Protein AF-A0A0R2XDR9-F1 (afdb_monomer)

Solvent-accessible surface area (backbone atoms only — not comparable to full-atom values): 6682 Å² total; per-residue (Å²): 135,88,74,69,44,51,47,66,46,37,42,73,73,33,82,85,13,52,68,59,45,52,60,31,47,80,68,75,43,44,69,73,62,50,58,72,49,38,65,81,74,21,60,71,63,52,75,70,93,60,66,25,78,78,39,79,48,76,30,21,77,59,13,81,74,60,39,43,74,58,55,51,53,48,26,50,75,42,72,56,21,42,76,49,76,35,98,30,35,78,72,71,81,57,58,64,64,48,49,56,55,49,42,48,70,72,36,45,80,82,67,65,129

Structure (mmCIF, N/CA/C/O backbone):
data_AF-A0A0R2XDR9-F1
#
_entry.id   AF-A0A0R2XDR9-F1
#
loop_
_atom_site.group_PDB
_atom_site.id
_atom_site.type_symbol
_atom_site.label_atom_id
_atom_site.label_alt_id
_atom_site.label_comp_id
_atom_site.label_asym_id
_atom_site.label_entity_id
_atom_site.label_seq_id
_atom_site.pdbx_PDB_ins_code
_atom_site.Cartn_x
_atom_site.Cartn_y
_atom_site.Cartn_z
_atom_site.occupancy
_atom_site.B_iso_or_equiv
_atom_site.auth_seq_id
_atom_site.auth_comp_id
_atom_site.auth_asym_id
_atom_site.auth_atom_id
_atom_site.pdbx_PDB_model_num
ATOM 1 N N . MET A 1 1 ? -2.360 8.865 -6.613 1.00 41.50 1 MET A N 1
ATOM 2 C CA . MET A 1 1 ? -3.043 8.852 -5.300 1.00 41.50 1 MET A CA 1
ATOM 3 C C . MET A 1 1 ? -2.232 7.948 -4.382 1.00 41.50 1 MET A C 1
ATOM 5 O O . MET A 1 1 ? -1.787 6.918 -4.871 1.00 41.50 1 MET A O 1
ATOM 9 N N . GLN A 1 2 ? -1.994 8.323 -3.124 1.00 57.25 2 GLN A N 1
ATOM 10 C CA . GLN A 1 2 ? -1.397 7.441 -2.110 1.00 57.25 2 GLN A CA 1
ATOM 11 C C . GLN A 1 2 ? -2.532 6.928 -1.213 1.00 57.25 2 GLN A C 1
ATOM 13 O O . GLN A 1 2 ? -2.816 7.545 -0.187 1.00 57.25 2 GLN A O 1
ATOM 18 N N . PRO A 1 3 ? -3.290 5.900 -1.633 1.00 63.38 3 PRO A N 1
ATOM 19 C CA . PRO A 1 3 ? -4.334 5.361 -0.779 1.00 63.38 3 PRO A CA 1
ATOM 20 C C . PRO A 1 3 ? -3.689 4.732 0.456 1.00 63.38 3 PRO A C 1
ATOM 22 O O . PRO A 1 3 ? -2.634 4.113 0.346 1.00 63.38 3 PRO A O 1
ATOM 25 N N . ILE A 1 4 ? -4.342 4.850 1.612 1.00 68.81 4 ILE A N 1
ATOM 26 C CA . ILE A 1 4 ? -4.054 3.996 2.764 1.00 68.81 4 ILE A CA 1
ATOM 27 C C . ILE A 1 4 ? -4.589 2.609 2.387 1.00 68.81 4 ILE A C 1
ATOM 29 O O . ILE A 1 4 ? -5.807 2.425 2.346 1.00 68.81 4 ILE A O 1
ATOM 33 N N . PRO A 1 5 ? -3.723 1.644 2.038 1.00 67.06 5 PRO A N 1
ATOM 34 C CA . PRO A 1 5 ? -4.186 0.393 1.449 1.00 67.06 5 PRO A CA 1
ATOM 35 C C . PRO A 1 5 ? -4.823 -0.512 2.505 1.00 67.06 5 PRO A C 1
ATOM 37 O O . PRO A 1 5 ? -5.741 -1.263 2.195 1.00 67.06 5 PRO A O 1
ATOM 40 N N . ASP A 1 6 ? -4.371 -0.382 3.753 1.00 75.06 6 ASP A N 1
ATOM 41 C CA . ASP A 1 6 ? -4.832 -1.110 4.928 1.00 75.06 6 AS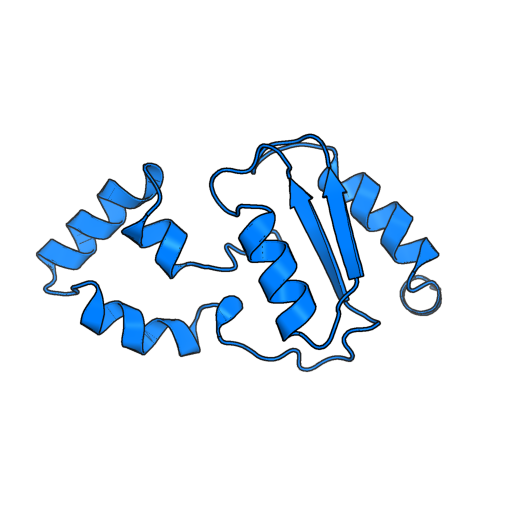P A CA 1
ATOM 42 C C . ASP A 1 6 ? -5.417 -0.113 5.940 1.00 75.06 6 ASP A C 1
ATOM 44 O O . ASP A 1 6 ? -4.761 0.333 6.886 1.00 75.06 6 ASP A O 1
ATOM 48 N N . VAL A 1 7 ? -6.664 0.297 5.692 1.00 79.44 7 VAL A N 1
ATOM 49 C CA . VAL A 1 7 ? -7.373 1.259 6.551 1.00 79.44 7 VAL A CA 1
ATOM 50 C C . VAL A 1 7 ? -7.565 0.690 7.957 1.00 79.44 7 VAL A C 1
ATOM 52 O O . VAL A 1 7 ? -7.517 1.444 8.924 1.00 79.44 7 VAL A O 1
ATOM 55 N N . ALA A 1 8 ? -7.709 -0.634 8.090 1.00 81.81 8 ALA A N 1
ATOM 56 C CA . ALA A 1 8 ? -7.802 -1.305 9.385 1.00 81.81 8 ALA A CA 1
ATOM 57 C C . ALA A 1 8 ? -6.602 -0.958 10.266 1.00 81.81 8 ALA A C 1
ATOM 59 O O . ALA A 1 8 ? -6.762 -0.528 11.404 1.00 81.81 8 ALA A O 1
ATOM 60 N N . THR A 1 9 ? -5.405 -1.068 9.700 1.00 78.44 9 THR A N 1
ATOM 61 C CA . THR A 1 9 ? -4.149 -0.772 10.397 1.00 78.44 9 THR A CA 1
ATOM 62 C C . THR A 1 9 ? -4.014 0.704 10.698 1.00 78.44 9 THR A C 1
ATOM 64 O O . THR A 1 9 ? -3.607 1.077 11.797 1.00 78.44 9 THR A O 1
ATOM 67 N N . ALA A 1 10 ? -4.405 1.563 9.758 1.00 80.31 10 ALA A N 1
ATOM 68 C CA . ALA A 1 10 ? -4.389 3.000 9.990 1.00 80.31 10 ALA A CA 1
ATOM 69 C C . ALA A 1 10 ? -5.316 3.406 11.146 1.00 80.31 10 ALA A C 1
ATOM 71 O O . ALA A 1 10 ? -4.936 4.251 11.956 1.00 80.31 10 ALA A O 1
ATOM 72 N N . ILE A 1 11 ? -6.491 2.782 11.267 1.00 84.50 11 ILE A N 1
ATOM 73 C CA . ILE A 1 11 ? -7.423 3.034 12.370 1.00 84.50 11 ILE A CA 1
ATOM 74 C C . ILE A 1 11 ? -6.905 2.409 13.664 1.00 84.50 11 ILE A C 1
ATOM 76 O O . ILE A 1 11 ? -6.809 3.109 14.666 1.00 84.50 11 ILE A O 1
ATOM 80 N N . TRP A 1 12 ? -6.586 1.114 13.676 1.00 85.94 12 TRP A N 1
ATOM 81 C CA . TRP A 1 12 ? -6.426 0.340 14.912 1.00 85.94 12 TRP A CA 1
ATOM 82 C C . TRP A 1 12 ? -4.997 0.259 15.434 1.00 85.94 12 TRP A C 1
ATOM 84 O O . TRP A 1 12 ? -4.796 0.338 16.644 1.00 85.94 12 TRP A O 1
ATOM 94 N N . ASP A 1 13 ? -4.020 0.172 14.539 1.00 82.50 13 ASP A N 1
ATOM 95 C CA . ASP A 1 13 ? -2.642 -0.164 14.903 1.00 82.50 13 ASP A CA 1
ATOM 96 C C . ASP A 1 13 ? -1.700 1.051 14.791 1.00 82.50 13 ASP A C 1
ATOM 98 O O . ASP A 1 13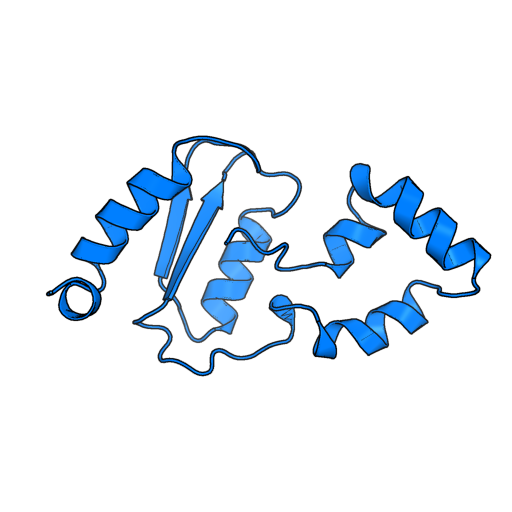 ? -0.619 1.065 15.379 1.00 82.50 13 ASP A O 1
ATOM 102 N N . SER A 1 14 ? -2.108 2.111 14.081 1.00 80.00 14 SER A N 1
ATOM 103 C CA . SER A 1 14 ? -1.329 3.349 13.991 1.00 80.00 14 SER A CA 1
ATOM 104 C C . SER A 1 14 ? -1.519 4.246 15.223 1.00 80.00 14 SER A C 1
ATOM 106 O O . SER A 1 14 ? -2.613 4.352 15.793 1.00 80.00 14 SER A O 1
ATOM 108 N N . ALA A 1 15 ? -0.462 4.964 15.611 1.00 79.00 15 ALA A N 1
ATOM 109 C CA . ALA A 1 15 ? -0.542 5.977 16.666 1.00 79.00 15 ALA A CA 1
ATOM 110 C C . ALA A 1 15 ? -1.456 7.156 16.267 1.00 79.00 15 ALA A C 1
ATOM 112 O O . ALA A 1 15 ? -2.186 7.686 17.103 1.00 79.00 15 ALA A O 1
ATOM 113 N N . GLY A 1 16 ? -1.473 7.523 14.980 1.00 81.88 16 GLY A N 1
ATOM 114 C CA . GLY A 1 16 ? -2.291 8.621 14.451 1.00 81.88 16 GLY A CA 1
ATOM 115 C C . GLY A 1 16 ? -3.798 8.339 14.436 1.00 81.88 16 GLY A C 1
ATOM 116 O O . GLY A 1 16 ? -4.594 9.274 14.407 1.00 81.88 16 GLY A O 1
ATOM 117 N N . GLY A 1 17 ? -4.204 7.068 14.512 1.00 84.56 17 GLY A N 1
ATOM 118 C CA . GLY A 1 17 ? -5.609 6.653 14.478 1.00 84.56 17 GLY A CA 1
ATOM 119 C C . GLY A 1 17 ? -6.405 6.930 15.758 1.00 84.56 17 GLY A C 1
ATOM 120 O O . GLY A 1 17 ? -7.618 6.738 15.761 1.00 84.56 17 GLY A O 1
ATOM 121 N N . TRP A 1 18 ? -5.773 7.385 16.848 1.00 86.75 18 TRP A N 1
ATOM 122 C CA . TRP A 1 18 ? -6.417 7.460 18.170 1.00 86.75 18 TRP A CA 1
ATOM 123 C C . TRP A 1 18 ? -7.697 8.309 18.207 1.00 86.75 18 TRP A C 1
ATOM 125 O O . TRP A 1 18 ? -8.700 7.866 18.764 1.00 86.75 18 TRP A O 1
ATOM 135 N N . VAL A 1 19 ? -7.698 9.496 17.587 1.00 90.06 19 VAL A N 1
ATOM 136 C CA 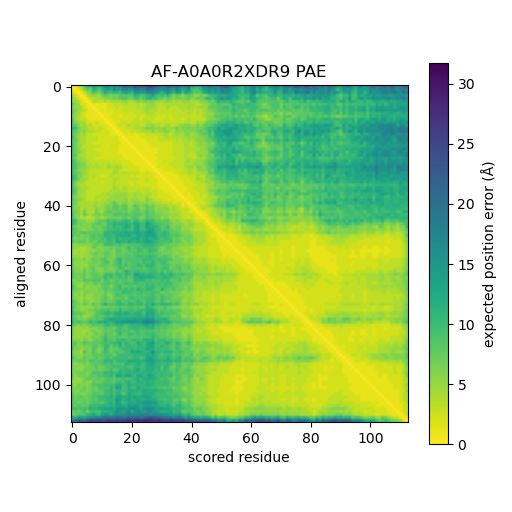. VAL A 1 19 ? -8.892 10.366 17.563 1.00 90.06 19 VAL A CA 1
ATOM 137 C C . VAL A 1 19 ? -10.047 9.674 16.839 1.00 90.06 19 VAL A C 1
ATOM 139 O O . VAL A 1 19 ? -11.181 9.702 17.311 1.00 90.06 19 VAL A O 1
ATOM 142 N N . LEU A 1 20 ? -9.751 9.015 15.716 1.00 88.62 20 LEU A N 1
ATOM 143 C CA . LEU A 1 20 ? -10.743 8.303 14.919 1.00 88.62 20 LEU A CA 1
ATOM 144 C C . LEU A 1 20 ? -11.308 7.097 15.678 1.00 88.62 20 LEU A C 1
ATOM 146 O O . LEU A 1 20 ? -12.526 6.939 15.724 1.00 88.62 20 LEU A O 1
ATOM 150 N N . ARG A 1 21 ? -10.448 6.305 16.336 1.00 91.00 21 ARG A N 1
ATOM 151 C CA . ARG A 1 21 ? -10.876 5.190 17.200 1.00 91.00 21 ARG A CA 1
ATOM 152 C C . ARG A 1 21 ? -11.836 5.663 18.279 1.00 91.00 21 ARG A C 1
ATOM 154 O O . ARG A 1 21 ? -12.935 5.135 18.387 1.00 91.00 21 ARG A O 1
ATOM 161 N N . ARG A 1 22 ? -11.459 6.715 19.010 1.00 90.25 22 ARG A N 1
ATOM 162 C CA . ARG A 1 22 ? -12.288 7.275 20.080 1.00 90.25 22 ARG A CA 1
ATOM 163 C C . ARG A 1 22 ? -13.655 7.727 19.562 1.00 90.25 22 ARG A C 1
ATOM 165 O O . ARG A 1 22 ? -14.676 7.401 20.155 1.00 90.25 22 ARG A O 1
ATOM 172 N N . GLN A 1 23 ? -13.692 8.433 18.432 1.00 93.38 23 GLN A N 1
ATOM 173 C CA . GLN A 1 23 ? -14.953 8.881 17.832 1.00 93.38 23 GLN A CA 1
ATOM 1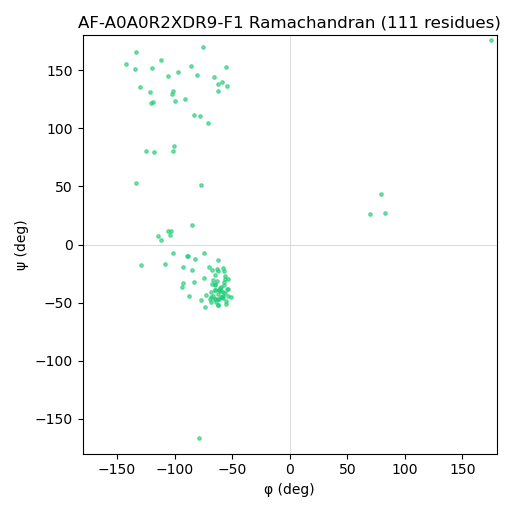74 C C . GLN A 1 23 ? -15.837 7.719 17.351 1.00 93.38 23 GLN A C 1
ATOM 176 O O . GLN A 1 23 ? -17.065 7.832 17.395 1.00 93.38 23 GLN A O 1
ATOM 181 N N . MET A 1 24 ? -15.237 6.628 16.874 1.00 91.06 24 MET A N 1
ATOM 182 C CA . MET A 1 24 ? -15.951 5.409 16.489 1.00 91.06 24 MET A CA 1
ATOM 183 C C . MET A 1 24 ? -16.519 4.687 17.718 1.00 91.06 24 MET A C 1
ATOM 185 O O . MET A 1 24 ? -17.707 4.359 17.740 1.00 91.06 24 MET A O 1
ATOM 189 N N . GLU A 1 25 ? -15.714 4.520 18.766 1.00 90.25 25 GLU A N 1
ATOM 190 C CA . GLU A 1 25 ? -16.110 3.893 20.032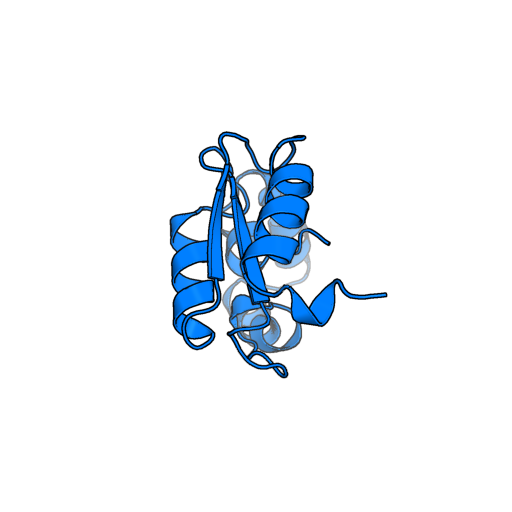 1.00 90.25 25 GLU A CA 1
ATOM 191 C C . GLU A 1 25 ? -17.261 4.648 20.711 1.00 90.25 25 GLU A C 1
ATOM 193 O O . GLU A 1 25 ? -18.260 4.032 21.081 1.00 90.25 25 GLU A O 1
ATOM 198 N N . GLU A 1 26 ? -17.194 5.984 20.771 1.00 93.62 26 GLU A N 1
ATOM 199 C CA . GLU A 1 26 ? -18.269 6.850 21.291 1.00 93.62 26 GLU A CA 1
ATOM 200 C C . GLU A 1 26 ? -19.604 6.675 20.535 1.00 93.62 26 GLU A C 1
ATOM 202 O O . GLU A 1 26 ? -20.667 7.006 21.057 1.00 93.62 26 GLU A O 1
ATOM 207 N N . ARG A 1 27 ? -19.570 6.132 19.310 1.00 93.62 27 ARG A N 1
ATOM 208 C CA . ARG A 1 27 ? -20.745 5.852 18.464 1.00 93.62 27 ARG A CA 1
ATOM 209 C C . ARG A 1 27 ? -21.116 4.365 18.419 1.00 93.62 27 ARG A C 1
ATOM 211 O O . ARG A 1 27 ? -21.971 3.974 17.625 1.00 93.62 27 ARG A O 1
ATOM 218 N N . GLY A 1 28 ? -20.485 3.525 19.242 1.00 91.50 28 GLY A N 1
ATOM 219 C CA . GLY A 1 28 ? -20.729 2.079 19.266 1.00 91.50 28 GLY A CA 1
ATOM 220 C C . GLY A 1 28 ? -20.227 1.342 18.017 1.00 91.50 28 GLY A C 1
ATOM 221 O O . GLY A 1 28 ? -20.779 0.299 17.644 1.00 91.50 28 GLY A O 1
ATOM 222 N N . LEU A 1 29 ? -19.215 1.897 17.342 1.00 90.75 29 LEU A N 1
ATOM 223 C CA . LEU A 1 29 ? -18.507 1.277 16.223 1.00 90.75 29 LEU A CA 1
ATOM 224 C C . LEU A 1 29 ? -17.183 0.697 16.732 1.00 90.75 29 LEU A C 1
ATOM 226 O O . LEU A 1 29 ? -16.139 1.339 16.677 1.00 90.75 29 LEU A O 1
ATOM 230 N N . ASP A 1 30 ? -17.245 -0.525 17.253 1.00 88.94 30 ASP A N 1
ATOM 231 C CA . ASP A 1 30 ? -16.058 -1.272 17.666 1.00 88.94 30 ASP A CA 1
ATOM 232 C C . ASP A 1 30 ? -15.276 -1.843 16.466 1.00 88.94 30 ASP A C 1
ATOM 234 O O . ASP A 1 30 ? -15.739 -1.847 15.317 1.00 88.94 30 ASP A O 1
ATOM 238 N N . ARG A 1 31 ? -14.071 -2.357 16.744 1.00 89.06 31 ARG A N 1
ATOM 239 C CA . ARG A 1 31 ? -13.199 -2.989 15.745 1.00 89.06 31 ARG A CA 1
ATOM 240 C C . ARG A 1 31 ? -13.923 -4.062 14.940 1.00 89.06 31 ARG A C 1
ATOM 242 O O . ARG A 1 31 ? -13.836 -4.046 13.719 1.00 89.06 31 ARG A O 1
ATOM 249 N N . GLN A 1 32 ? -14.692 -4.931 15.591 1.00 88.75 32 GLN A N 1
ATOM 250 C CA . GLN A 1 32 ? -15.376 -6.040 14.929 1.00 88.75 32 GLN A CA 1
ATOM 251 C C . GLN A 1 32 ? -16.450 -5.559 13.938 1.00 88.75 32 GLN A C 1
ATOM 253 O O . GLN A 1 32 ? -16.621 -6.141 12.863 1.00 88.75 32 GLN A O 1
ATOM 258 N N . ARG A 1 33 ? -17.199 -4.505 14.279 1.00 88.31 33 ARG A N 1
ATOM 259 C CA . ARG A 1 33 ? -18.198 -3.893 13.390 1.00 88.31 33 ARG A CA 1
ATOM 260 C C . ARG A 1 33 ? -17.540 -3.193 12.213 1.00 88.31 33 ARG A C 1
ATOM 262 O O . ARG A 1 33 ? -17.989 -3.381 11.084 1.00 88.31 33 ARG A O 1
ATOM 269 N N . VAL A 1 34 ? -16.482 -2.426 12.466 1.00 88.25 34 VAL A N 1
ATOM 270 C CA . VAL A 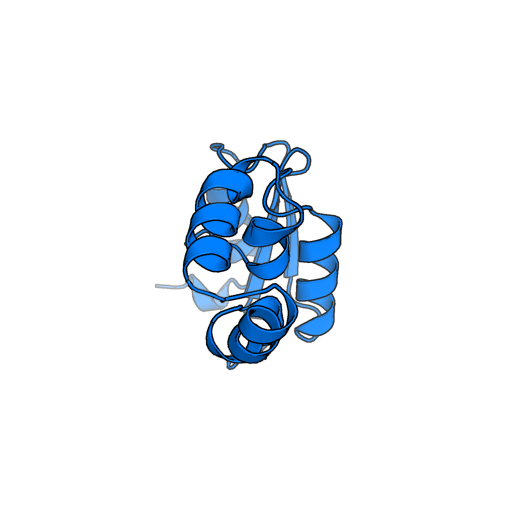1 34 ? -15.738 -1.723 11.411 1.00 88.25 34 VAL A CA 1
ATOM 271 C C . VAL A 1 34 ? -15.056 -2.720 10.475 1.00 88.25 34 VAL A C 1
ATOM 273 O O . VAL A 1 34 ? -15.111 -2.536 9.262 1.00 88.25 34 VAL A O 1
ATOM 276 N N . GLU A 1 35 ? -14.505 -3.818 11.000 1.00 87.19 35 GLU A N 1
ATOM 277 C CA . GLU A 1 35 ? -13.850 -4.867 10.208 1.00 87.19 35 GLU A CA 1
ATOM 278 C C . GLU A 1 35 ? -14.767 -5.479 9.141 1.00 87.19 35 GLU A C 1
ATOM 280 O O . GLU A 1 35 ? -14.321 -5.751 8.027 1.00 87.19 35 GLU A O 1
ATOM 285 N N . LYS A 1 36 ? -16.069 -5.604 9.422 1.00 87.31 36 LYS A N 1
ATOM 286 C CA . LYS A 1 36 ? -17.068 -6.083 8.448 1.00 87.31 36 LYS A CA 1
ATOM 287 C C . LYS A 1 36 ? -17.290 -5.121 7.278 1.00 87.31 36 LYS A C 1
ATOM 289 O O . LYS A 1 36 ? -17.769 -5.548 6.231 1.00 87.31 36 LYS A O 1
ATOM 294 N N . LEU A 1 37 ? -16.966 -3.840 7.450 1.00 85.62 37 LEU A N 1
ATOM 295 C CA . LEU A 1 37 ? -17.116 -2.801 6.428 1.00 85.62 37 LEU A CA 1
ATOM 296 C C . LEU A 1 37 ? -15.843 -2.613 5.597 1.00 85.62 37 LEU A C 1
ATOM 298 O O . LEU A 1 37 ? -15.917 -2.085 4.488 1.00 85.62 37 LEU A O 1
ATOM 302 N N . LEU A 1 38 ? -14.686 -3.059 6.097 1.00 83.31 38 LEU A N 1
ATOM 303 C CA . LEU A 1 38 ? -13.402 -2.912 5.407 1.00 83.31 38 LEU A CA 1
ATOM 304 C C . LEU A 1 38 ? -13.406 -3.471 3.977 1.00 83.31 38 LEU A C 1
ATOM 306 O O . LEU A 1 38 ? -12.862 -2.784 3.111 1.00 83.31 38 LEU A O 1
ATOM 310 N N . PRO A 1 39 ? -14.061 -4.611 3.666 1.00 82.69 39 PRO A N 1
ATOM 311 C CA . PRO A 1 39 ? -14.147 -5.102 2.293 1.00 82.69 39 PRO A CA 1
ATOM 312 C C . PRO A 1 39 ? -14.766 -4.128 1.287 1.00 82.69 39 PRO A C 1
ATOM 314 O O . PRO A 1 39 ? -14.499 -4.243 0.095 1.00 82.69 39 PRO A O 1
ATOM 317 N N . LEU A 1 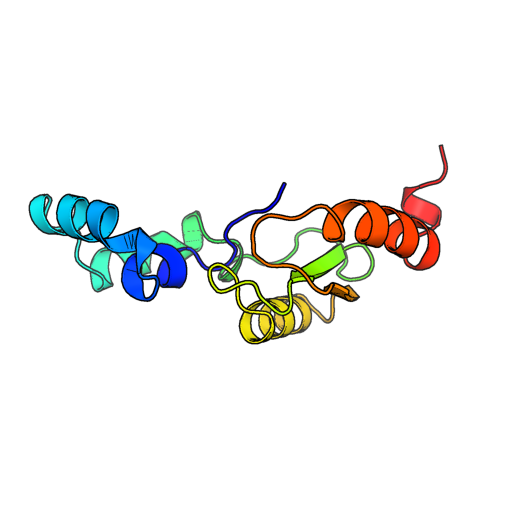40 ? -15.576 -3.171 1.748 1.00 80.00 40 LEU A N 1
ATOM 318 C CA . LEU A 1 40 ? -16.241 -2.192 0.885 1.00 80.00 40 LEU A CA 1
ATOM 319 C C . LEU A 1 40 ? -15.363 -0.978 0.560 1.00 80.00 40 LEU A C 1
ATOM 321 O O . LEU A 1 40 ? -15.632 -0.282 -0.415 1.00 80.00 40 LEU A O 1
ATOM 325 N N . VAL A 1 41 ? -14.352 -0.688 1.384 1.00 77.12 41 VAL A N 1
ATOM 326 C CA . VAL A 1 41 ? -13.618 0.593 1.336 1.00 77.12 41 VAL A CA 1
ATOM 327 C C . VAL A 1 41 ? -12.102 0.441 1.274 1.00 77.12 41 VAL A C 1
ATOM 329 O O . VAL A 1 41 ? -11.409 1.387 0.906 1.00 77.12 41 VAL A O 1
ATOM 332 N N . CYS A 1 42 ? -11.566 -0.726 1.628 1.00 75.38 42 CYS A N 1
ATOM 333 C CA . CYS A 1 42 ? -10.129 -0.944 1.717 1.00 75.38 42 CYS A CA 1
ATOM 334 C C . CYS A 1 42 ? -9.603 -1.655 0.469 1.00 75.38 42 CYS A C 1
ATOM 336 O O . CYS A 1 42 ? -10.010 -2.791 0.201 1.00 75.38 42 CYS A O 1
ATOM 338 N N . PRO A 1 43 ? -8.624 -1.063 -0.238 1.00 72.88 43 PRO A N 1
ATOM 339 C CA . PRO A 1 43 ? -7.940 -1.731 -1.342 1.00 72.88 43 PRO A CA 1
ATOM 340 C C . PRO A 1 43 ? -7.358 -3.096 -0.954 1.00 72.88 43 PRO A C 1
ATOM 342 O O . PRO A 1 43 ? -7.315 -3.989 -1.795 1.00 72.88 43 PRO A O 1
ATOM 345 N N . SER A 1 44 ? -6.978 -3.281 0.317 1.00 74.00 44 SER A N 1
ATOM 346 C CA . SER A 1 44 ? -6.478 -4.546 0.865 1.00 74.00 44 SER A CA 1
ATOM 347 C C . SER A 1 44 ? -7.408 -5.746 0.699 1.00 74.00 44 SER A C 1
ATOM 349 O O . SER A 1 44 ? -6.940 -6.881 0.663 1.00 74.00 44 SER A O 1
ATOM 351 N N . HIS A 1 45 ? -8.715 -5.509 0.607 1.00 78.31 45 HIS A N 1
ATOM 352 C CA . HIS A 1 45 ? -9.726 -6.548 0.426 1.00 78.31 45 HIS A CA 1
ATOM 353 C C . HIS A 1 45 ? -10.219 -6.646 -1.026 1.00 78.31 45 HIS A C 1
ATOM 355 O O . HIS A 1 45 ? -10.973 -7.559 -1.368 1.00 78.31 45 HIS A O 1
ATOM 361 N N . GLY A 1 46 ? -9.806 -5.709 -1.882 1.00 75.75 46 GLY A N 1
ATOM 362 C CA . GLY A 1 46 ? -10.169 -5.666 -3.290 1.00 75.75 46 GLY A CA 1
ATOM 363 C C . GLY A 1 46 ? -9.246 -6.519 -4.159 1.00 75.75 46 GLY A C 1
ATOM 364 O O . GLY A 1 46 ? -8.071 -6.731 -3.855 1.00 75.75 46 GLY A O 1
ATOM 365 N N . LYS A 1 47 ? -9.777 -6.974 -5.295 1.00 78.50 47 LYS A N 1
ATOM 366 C CA . LYS A 1 47 ? -8.979 -7.554 -6.382 1.00 78.50 47 LYS A CA 1
ATOM 367 C C . LYS A 1 47 ? -8.703 -6.486 -7.433 1.00 78.50 47 LYS A C 1
ATOM 369 O O . LYS A 1 47 ? -9.544 -5.617 -7.666 1.00 78.50 47 LYS A O 1
ATOM 374 N N . LEU A 1 48 ? -7.553 -6.574 -8.097 1.00 81.69 48 LEU A N 1
ATOM 375 C CA . LEU A 1 48 ? -7.306 -5.752 -9.276 1.00 81.69 48 LEU A CA 1
ATOM 376 C C . LEU A 1 48 ? -8.325 -6.089 -10.368 1.00 81.69 48 LEU A C 1
ATOM 378 O O . LEU A 1 48 ? -8.537 -7.254 -10.697 1.00 81.69 48 LEU A O 1
ATOM 382 N N . 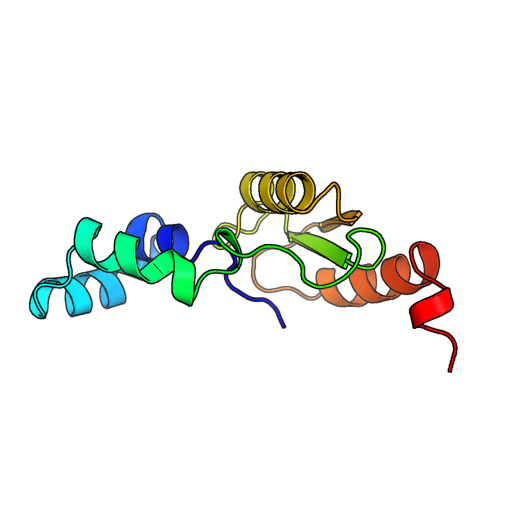LEU A 1 49 ? -8.925 -5.051 -10.946 1.00 85.88 49 LEU A N 1
ATOM 383 C CA . LEU A 1 49 ? -9.779 -5.168 -12.133 1.00 85.88 49 LEU A CA 1
ATOM 384 C C . LEU A 1 49 ? -8.976 -5.071 -13.440 1.00 85.88 49 LEU A C 1
ATOM 386 O O . LEU A 1 49 ? -9.508 -5.324 -14.516 1.00 85.88 49 LEU A O 1
ATOM 390 N N . LEU A 1 50 ? -7.700 -4.693 -13.345 1.00 87.69 50 LEU A N 1
ATOM 391 C CA . LEU A 1 50 ? -6.752 -4.627 -14.451 1.00 87.69 50 LEU A CA 1
ATOM 392 C C . LEU A 1 50 ? -5.661 -5.699 -14.292 1.00 87.69 50 LEU A C 1
ATOM 394 O O . LEU A 1 50 ? -5.431 -6.164 -13.174 1.00 87.69 50 LEU A O 1
ATOM 398 N N . PRO A 1 51 ? -4.963 -6.081 -15.378 1.00 91.44 51 PRO A N 1
ATOM 399 C CA . PRO A 1 51 ? -3.842 -7.010 -15.290 1.00 91.44 51 PRO A CA 1
ATOM 400 C C . PRO A 1 51 ? -2.783 -6.535 -14.289 1.00 91.44 51 PRO A C 1
ATOM 402 O O . PRO A 1 51 ? -2.397 -5.367 -14.304 1.00 91.44 51 PRO A O 1
ATOM 405 N N . ALA A 1 52 ? -2.271 -7.450 -13.461 1.00 91.88 52 ALA A N 1
ATOM 406 C CA . ALA A 1 52 ? -1.232 -7.157 -12.469 1.00 91.88 52 ALA A CA 1
ATOM 407 C C . ALA A 1 52 ? 0.040 -6.559 -13.095 1.00 91.88 52 ALA A C 1
ATOM 409 O O . ALA A 1 52 ? 0.672 -5.684 -12.509 1.00 91.88 52 ALA A O 1
ATOM 410 N N . SER A 1 53 ? 0.359 -6.961 -14.331 1.00 93.00 53 SER A N 1
ATOM 411 C CA . SER A 1 53 ? 1.463 -6.415 -15.131 1.00 93.00 53 SER A CA 1
ATOM 412 C C . SER A 1 53 ? 1.319 -4.929 -15.465 1.00 93.00 53 SER A C 1
ATOM 414 O O . SER A 1 53 ? 2.273 -4.316 -15.920 1.00 93.00 53 SER A O 1
ATOM 416 N N . ARG A 1 54 ? 0.137 -4.339 -15.254 1.00 93.50 54 ARG A N 1
ATOM 417 C CA . ARG A 1 54 ? -0.144 -2.913 -15.466 1.00 93.50 54 ARG A CA 1
ATOM 418 C C . ARG A 1 54 ? -0.194 -2.115 -14.161 1.00 93.50 54 ARG A C 1
ATOM 420 O O . ARG A 1 54 ? -0.661 -0.977 -14.150 1.00 93.50 54 ARG A O 1
ATOM 427 N N . VAL A 1 55 ? 0.244 -2.711 -13.052 1.00 92.88 55 VAL A N 1
ATOM 428 C CA . VAL A 1 55 ? 0.231 -2.091 -11.725 1.00 92.88 55 VAL A CA 1
ATOM 429 C C . VAL A 1 55 ? 1.643 -2.029 -11.164 1.00 92.88 55 VAL A C 1
ATOM 431 O O . VAL A 1 55 ? 2.362 -3.025 -11.129 1.00 92.88 55 VAL A O 1
ATOM 434 N N . LEU A 1 56 ? 2.011 -0.845 -10.674 1.00 93.88 56 LEU A N 1
ATOM 435 C CA . LEU A 1 56 ? 3.221 -0.605 -9.899 1.00 93.88 56 LEU A CA 1
ATOM 436 C C . LEU A 1 56 ? 2.844 -0.096 -8.506 1.00 93.88 56 LEU A C 1
ATOM 438 O O . LEU A 1 56 ? 2.200 0.945 -8.367 1.00 93.88 56 LEU A O 1
ATOM 442 N N . VAL A 1 57 ? 3.293 -0.814 -7.484 1.00 92.94 57 VAL A N 1
ATOM 443 C CA . VAL A 1 57 ? 3.210 -0.430 -6.075 1.00 92.94 57 VAL A CA 1
ATOM 444 C C . VAL A 1 57 ? 4.580 0.084 -5.633 1.00 92.94 57 VAL A C 1
ATOM 446 O O . VAL A 1 57 ? 5.600 -0.573 -5.848 1.00 92.94 57 VAL A O 1
ATOM 449 N N . VAL A 1 58 ? 4.611 1.263 -5.010 1.00 94.19 58 VAL A N 1
ATOM 450 C CA . VAL A 1 58 ? 5.843 1.878 -4.497 1.00 94.19 58 VAL A CA 1
ATOM 451 C C . VAL A 1 58 ? 5.721 2.086 -2.992 1.00 94.19 58 VAL A C 1
ATOM 453 O O . VAL A 1 58 ? 4.800 2.768 -2.547 1.00 94.19 58 VAL A O 1
ATOM 456 N N . GLY A 1 59 ? 6.634 1.497 -2.219 1.00 92.62 59 GLY A N 1
ATOM 457 C CA . GLY A 1 59 ? 6.690 1.625 -0.760 1.00 92.62 59 GLY A CA 1
ATOM 458 C C . GLY A 1 59 ? 7.822 2.532 -0.278 1.00 92.62 59 GLY A C 1
ATOM 459 O O . GLY A 1 59 ? 8.901 2.555 -0.865 1.00 92.62 59 GLY A O 1
ATOM 460 N N . GLY A 1 60 ? 7.589 3.277 0.801 1.00 93.81 60 GLY A N 1
ATOM 461 C CA . GLY A 1 60 ? 8.639 4.009 1.511 1.00 93.81 60 GLY A CA 1
ATOM 462 C C . GLY A 1 60 ? 9.247 3.153 2.620 1.00 93.81 60 GLY A C 1
ATOM 463 O O . GLY A 1 60 ? 8.515 2.689 3.489 1.00 93.81 60 GLY A O 1
ATOM 464 N N . THR A 1 61 ? 10.567 2.955 2.640 1.00 94.69 61 THR A N 1
ATOM 465 C CA . THR A 1 61 ? 11.234 2.109 3.654 1.00 94.69 61 THR A CA 1
ATOM 4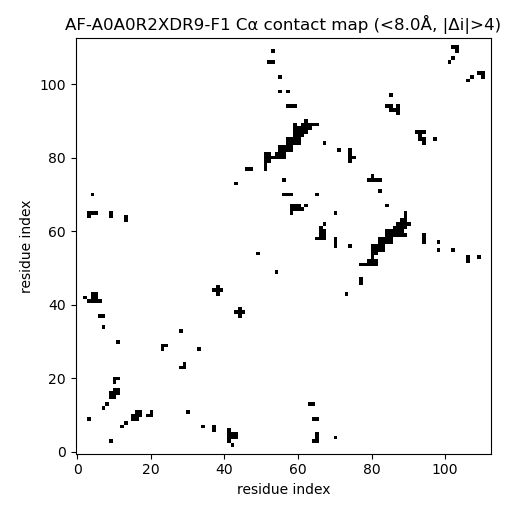66 C C . THR A 1 61 ? 11.093 2.641 5.081 1.00 94.69 61 THR A C 1
ATOM 468 O O . THR A 1 61 ? 11.239 1.882 6.034 1.00 94.69 61 THR A O 1
ATOM 471 N N . HIS A 1 62 ? 10.800 3.934 5.236 1.00 91.19 62 HIS A N 1
ATOM 472 C CA . HIS A 1 62 ? 10.566 4.582 6.528 1.00 91.19 62 HIS A CA 1
ATOM 473 C C . HIS A 1 62 ? 9.075 4.890 6.764 1.00 91.19 62 HIS A C 1
ATOM 475 O O . HIS A 1 62 ? 8.740 5.671 7.655 1.00 91.19 62 HIS A O 1
ATOM 481 N N . ASP A 1 63 ? 8.168 4.356 5.936 1.00 87.38 63 ASP A N 1
ATOM 482 C CA . ASP A 1 63 ? 6.727 4.576 6.065 1.00 87.38 63 ASP A CA 1
ATOM 483 C C . ASP A 1 63 ? 6.146 3.706 7.193 1.00 87.38 63 ASP A C 1
ATOM 485 O O . ASP A 1 63 ? 6.058 2.483 7.087 1.00 87.38 63 ASP A O 1
ATOM 489 N N . SER A 1 64 ? 5.740 4.354 8.286 1.00 81.88 64 SER A N 1
ATOM 490 C CA . SER A 1 64 ? 5.060 3.716 9.417 1.00 81.88 64 SER A CA 1
ATOM 491 C C . SER A 1 64 ? 3.533 3.677 9.280 1.00 81.88 64 SER A C 1
ATOM 493 O O . SER A 1 64 ? 2.871 3.003 10.068 1.00 81.88 64 SER A O 1
ATOM 495 N N . VAL A 1 65 ? 2.964 4.380 8.298 1.00 80.56 65 VAL A N 1
ATOM 496 C CA . VAL A 1 65 ? 1.522 4.423 8.014 1.00 80.56 65 VAL A CA 1
ATOM 497 C C . VAL A 1 65 ? 1.134 3.286 7.069 1.00 80.56 65 VAL A C 1
ATOM 499 O O . VAL A 1 65 ? 0.149 2.591 7.314 1.00 80.56 65 VAL A O 1
ATOM 502 N N . ALA A 1 66 ? 1.925 3.061 6.019 1.00 83.06 66 ALA A N 1
ATOM 503 C CA . ALA A 1 66 ? 1.775 1.953 5.077 1.00 83.06 66 ALA A CA 1
ATOM 504 C C . ALA A 1 66 ? 3.085 1.141 4.981 1.00 83.06 66 ALA A C 1
ATOM 506 O O . ALA A 1 66 ? 3.856 1.314 4.035 1.00 83.06 66 ALA A O 1
ATOM 507 N N . PRO A 1 67 ? 3.346 0.236 5.946 1.00 85.00 67 PRO A N 1
ATOM 508 C CA . PRO A 1 67 ? 4.606 -0.499 6.013 1.00 85.00 67 PRO A CA 1
ATOM 509 C C . PRO A 1 67 ? 4.899 -1.322 4.753 1.00 85.00 67 PRO A C 1
ATOM 511 O O . PRO A 1 67 ? 4.018 -2.011 4.227 1.00 85.00 67 PRO A O 1
ATOM 514 N N . VAL A 1 68 ? 6.166 -1.336 4.321 1.00 90.50 68 VAL A N 1
ATOM 515 C CA . VAL A 1 68 ? 6.632 -2.058 3.118 1.00 90.50 68 VAL A CA 1
ATOM 516 C C . VAL A 1 68 ? 6.252 -3.539 3.109 1.00 90.50 68 VAL A C 1
ATOM 518 O O . VAL A 1 68 ? 5.815 -4.050 2.083 1.00 90.50 68 VAL A O 1
ATOM 521 N N . VAL A 1 69 ? 6.303 -4.207 4.267 1.00 88.81 69 VAL A N 1
ATOM 522 C CA . VAL A 1 69 ? 5.910 -5.620 4.418 1.00 88.81 69 VAL A CA 1
ATOM 523 C C . VAL A 1 69 ? 4.460 -5.849 3.983 1.00 88.81 69 VAL A C 1
ATOM 525 O O . VAL A 1 69 ? 4.170 -6.818 3.285 1.00 88.81 69 VAL A O 1
ATOM 528 N N . LYS A 1 70 ? 3.552 -4.932 4.337 1.00 85.50 70 LYS A N 1
ATOM 529 C CA . LYS A 1 70 ? 2.138 -5.019 3.950 1.00 85.50 70 LYS A CA 1
ATOM 530 C C . LYS A 1 70 ? 1.945 -4.717 2.471 1.00 85.50 70 LYS A C 1
ATOM 532 O O . LYS A 1 70 ? 1.225 -5.437 1.790 1.00 85.50 70 LYS A O 1
ATOM 537 N N . LEU A 1 71 ? 2.623 -3.689 1.958 1.00 88.06 71 LEU A N 1
ATOM 538 C CA . LEU A 1 71 ? 2.566 -3.331 0.538 1.00 88.06 71 LEU A CA 1
ATOM 539 C C . LEU A 1 71 ? 3.074 -4.454 -0.369 1.00 88.06 71 LEU A C 1
ATOM 541 O O . LEU A 1 71 ? 2.482 -4.708 -1.417 1.00 88.06 71 LEU A O 1
ATOM 545 N N . LYS A 1 72 ? 4.134 -5.148 0.047 1.00 90.12 72 LYS A N 1
ATOM 546 C CA . LYS A 1 72 ? 4.663 -6.305 -0.672 1.00 90.12 72 LYS A CA 1
ATOM 547 C C . LYS A 1 72 ? 3.658 -7.458 -0.693 1.00 90.12 72 LYS A C 1
ATOM 549 O O . LYS A 1 72 ? 3.370 -7.979 -1.766 1.00 90.12 72 LYS A O 1
ATOM 554 N N . ALA A 1 73 ? 3.055 -7.781 0.454 1.00 88.19 73 ALA A N 1
ATOM 555 C CA . ALA A 1 73 ? 1.996 -8.787 0.530 1.00 88.19 73 ALA A CA 1
ATOM 556 C C . ALA A 1 73 ? 0.782 -8.424 -0.351 1.00 88.19 73 ALA A C 1
ATOM 558 O O . ALA A 1 73 ? 0.205 -9.301 -0.992 1.00 88.19 73 ALA A O 1
ATOM 559 N N . PHE A 1 74 ? 0.422 -7.137 -0.452 1.00 85.00 74 PHE A N 1
ATOM 560 C CA . PHE A 1 74 ? -0.616 -6.687 -1.386 1.00 85.00 74 PHE A CA 1
ATOM 561 C C . PHE A 1 74 ? -0.228 -6.899 -2.845 1.00 85.00 74 PHE A C 1
ATOM 563 O O . PHE A 1 74 ? -1.029 -7.432 -3.609 1.00 85.00 74 PHE A O 1
ATOM 570 N N . ALA A 1 75 ? 0.991 -6.523 -3.235 1.00 89.06 75 ALA A N 1
ATOM 571 C CA . ALA A 1 75 ? 1.466 -6.719 -4.601 1.00 89.06 75 ALA A CA 1
ATOM 572 C C . ALA A 1 75 ? 1.471 -8.210 -4.996 1.00 89.06 75 ALA A C 1
ATOM 574 O O . ALA A 1 75 ? 1.047 -8.557 -6.101 1.00 89.06 75 ALA A O 1
ATOM 575 N N . GLU A 1 76 ? 1.872 -9.092 -4.076 1.00 88.81 76 GLU A N 1
ATOM 576 C CA . GLU A 1 76 ? 1.812 -10.549 -4.247 1.00 88.81 76 GLU A CA 1
ATOM 577 C C . GLU A 1 76 ? 0.361 -11.044 -4.374 1.00 88.81 76 GLU A C 1
ATOM 579 O O . GLU A 1 76 ? 0.024 -11.729 -5.344 1.00 88.81 76 GLU A O 1
ATOM 584 N N . GLY A 1 77 ? -0.527 -10.631 -3.461 1.00 86.94 77 GLY A N 1
ATOM 585 C CA . GLY A 1 77 ? -1.951 -10.993 -3.474 1.00 86.94 77 GLY A CA 1
ATOM 586 C C . GLY A 1 77 ? -2.717 -10.498 -4.707 1.00 86.94 77 GLY A C 1
ATOM 587 O O . GLY A 1 77 ? -3.727 -11.082 -5.098 1.00 86.94 77 GLY A O 1
ATOM 588 N N . TRP A 1 78 ? -2.210 -9.462 -5.370 1.00 87.69 78 TRP A N 1
ATOM 589 C CA . TRP A 1 78 ? -2.731 -8.926 -6.625 1.00 87.69 78 TRP A CA 1
ATOM 590 C C . TRP A 1 78 ? -2.226 -9.646 -7.881 1.00 87.69 78 TRP A C 1
ATOM 592 O O . TRP A 1 78 ? -2.371 -9.129 -8.985 1.00 87.69 78 TRP A O 1
ATOM 602 N N . GLY A 1 79 ? -1.673 -10.850 -7.739 1.00 85.88 79 GLY A N 1
ATOM 603 C CA . GLY A 1 79 ? -1.166 -11.634 -8.867 1.00 85.88 79 GLY A CA 1
ATOM 604 C C . GLY A 1 79 ? 0.245 -11.229 -9.286 1.00 85.88 79 GLY A C 1
ATOM 605 O O . GLY A 1 79 ? 0.597 -11.383 -10.453 1.00 85.88 79 GLY A O 1
ATOM 606 N N . GLY A 1 80 ? 1.042 -10.703 -8.349 1.00 85.69 80 GLY A N 1
ATOM 607 C CA . GLY A 1 80 ? 2.437 -10.335 -8.589 1.00 85.69 80 GLY A CA 1
ATOM 608 C C . GLY A 1 80 ? 2.605 -8.997 -9.305 1.00 85.69 80 GLY A C 1
ATOM 609 O O . GLY A 1 80 ? 3.419 -8.890 -10.221 1.00 85.69 80 GLY A O 1
ATOM 610 N N . ALA A 1 81 ? 1.840 -7.978 -8.899 1.00 92.25 81 ALA A N 1
ATOM 611 C CA . ALA A 1 81 ? 2.031 -6.614 -9.388 1.00 92.25 81 ALA A CA 1
ATOM 612 C C . ALA A 1 81 ? 3.478 -6.139 -9.160 1.00 92.25 81 ALA A C 1
ATOM 614 O O . ALA A 1 81 ? 4.156 -6.579 -8.224 1.00 92.25 81 ALA A O 1
ATOM 615 N N . HIS A 1 82 ? 3.965 -5.218 -9.994 1.00 95.00 82 HIS A N 1
ATOM 616 C CA . HIS A 1 82 ? 5.320 -4.702 -9.833 1.00 95.00 82 HIS A CA 1
ATOM 617 C C . HIS A 1 82 ? 5.472 -3.994 -8.482 1.00 95.00 82 HIS A C 1
ATOM 619 O O . HIS A 1 82 ? 4.604 -3.224 -8.074 1.00 95.00 82 HIS A O 1
ATOM 625 N N . TYR A 1 83 ? 6.602 -4.216 -7.809 1.00 95.31 83 TYR A N 1
ATOM 626 C CA . TYR A 1 83 ? 6.893 -3.626 -6.504 1.00 95.31 83 TYR A CA 1
ATOM 627 C C . TYR A 1 83 ? 8.279 -2.975 -6.477 1.00 95.31 83 TYR A C 1
ATOM 629 O O . TYR A 1 83 ? 9.256 -3.552 -6.975 1.00 95.31 83 TYR A O 1
ATOM 637 N N . ARG A 1 84 ? 8.372 -1.766 -5.915 1.00 96.25 84 ARG A N 1
ATOM 638 C CA . ARG A 1 84 ? 9.627 -1.023 -5.709 1.00 96.25 84 ARG A CA 1
ATOM 639 C C . ARG A 1 84 ? 9.603 -0.276 -4.380 1.00 96.25 84 ARG A C 1
ATOM 641 O O . ARG A 1 84 ? 8.542 0.095 -3.888 1.00 96.25 84 ARG A O 1
ATOM 648 N N . GLU A 1 85 ? 10.784 -0.010 -3.839 1.00 95.81 85 GLU A N 1
ATOM 649 C CA . GLU A 1 85 ? 10.955 0.726 -2.588 1.00 95.81 85 GLU A CA 1
ATOM 650 C C . GLU A 1 85 ? 11.769 2.006 -2.805 1.00 95.81 85 GLU A C 1
ATOM 652 O O . GLU A 1 85 ? 12.602 2.092 -3.712 1.00 95.81 85 GLU A O 1
ATOM 657 N N . VAL A 1 86 ? 11.521 3.009 -1.966 1.00 95.75 86 VAL A N 1
ATOM 658 C CA . VAL A 1 86 ? 12.257 4.277 -1.919 1.00 95.75 86 VAL A CA 1
ATOM 659 C C . VAL A 1 86 ? 12.594 4.647 -0.477 1.00 95.75 86 VAL A C 1
ATOM 661 O O . VAL A 1 86 ? 11.854 4.324 0.450 1.00 95.75 86 VAL A O 1
ATOM 664 N N . GLY A 1 87 ? 13.696 5.371 -0.286 1.00 95.19 87 GLY A N 1
ATOM 665 C CA . GLY A 1 87 ? 14.218 5.772 1.023 1.00 95.19 87 GLY A CA 1
ATOM 666 C C . GLY A 1 87 ? 13.467 6.935 1.675 1.00 95.19 87 GLY A C 1
ATOM 667 O O . GLY A 1 87 ? 14.093 7.900 2.103 1.00 95.19 87 GLY A O 1
ATOM 668 N N . GLN A 1 88 ? 12.139 6.871 1.772 1.00 93.44 88 GLN A N 1
ATOM 669 C CA . GLN A 1 88 ? 11.314 7.920 2.386 1.00 93.44 88 GLN A CA 1
ATOM 670 C C . GLN A 1 88 ? 10.274 7.357 3.359 1.00 93.44 88 GLN A C 1
ATOM 672 O O . GLN A 1 88 ? 10.006 6.157 3.370 1.00 93.44 88 GLN A O 1
ATOM 677 N N . GLY A 1 89 ? 9.696 8.246 4.171 1.00 89.38 89 GLY A N 1
ATOM 678 C CA . GLY A 1 89 ? 8.495 7.956 4.950 1.00 89.38 89 GLY A CA 1
ATOM 679 C C . GLY A 1 89 ? 7.222 8.034 4.107 1.00 89.38 89 GLY A C 1
ATOM 680 O O . GLY A 1 89 ? 7.280 8.128 2.877 1.00 89.38 89 GLY A O 1
ATOM 681 N N . HIS A 1 90 ? 6.074 8.057 4.790 1.00 86.12 90 HIS A N 1
ATOM 682 C CA . HIS A 1 90 ? 4.762 8.196 4.150 1.00 86.12 90 HIS A CA 1
ATOM 683 C C . HIS A 1 90 ? 4.697 9.424 3.234 1.00 86.12 90 HIS A C 1
ATOM 685 O O . HIS A 1 90 ? 4.278 9.355 2.080 1.00 86.12 90 HIS A O 1
ATOM 691 N N . ILE A 1 91 ? 5.216 10.546 3.735 1.00 85.06 91 ILE A N 1
ATOM 692 C CA . ILE A 1 91 ? 5.355 11.797 2.995 1.00 85.06 91 ILE A CA 1
ATOM 693 C C . ILE A 1 91 ? 6.811 11.939 2.547 1.00 85.06 91 ILE A C 1
ATOM 695 O O . ILE A 1 91 ? 7.740 11.774 3.339 1.00 85.06 91 ILE A O 1
ATOM 699 N N . GLY A 1 92 ? 7.014 12.265 1.272 1.00 86.69 92 GLY A N 1
ATOM 700 C CA . GLY A 1 92 ? 8.339 12.468 0.696 1.00 86.69 92 GLY A CA 1
ATOM 701 C C . GLY A 1 92 ? 8.293 12.708 -0.810 1.00 86.69 92 GLY A C 1
ATOM 702 O O . GLY A 1 92 ? 7.234 12.640 -1.432 1.00 86.69 92 GLY A O 1
ATOM 703 N N . TYR A 1 93 ? 9.460 12.980 -1.393 1.00 90.19 93 TYR A N 1
ATOM 704 C CA . TYR A 1 93 ? 9.595 13.435 -2.783 1.00 90.19 93 TYR A CA 1
ATOM 705 C C . TYR A 1 93 ? 10.259 12.412 -3.720 1.00 90.19 93 TYR A C 1
ATOM 707 O O . TYR A 1 93 ? 10.485 12.713 -4.889 1.00 90.19 93 TYR A O 1
ATOM 715 N N . GLN A 1 94 ? 10.581 11.206 -3.244 1.00 92.62 94 GLN A N 1
ATOM 716 C CA . GLN A 1 94 ? 11.293 10.184 -4.024 1.00 92.62 94 GLN A CA 1
ATOM 717 C C . GLN A 1 94 ? 10.349 9.217 -4.755 1.00 92.62 94 GLN A C 1
ATOM 719 O O . GLN A 1 94 ? 10.654 8.781 -5.866 1.00 92.62 94 GLN A O 1
ATOM 724 N N . ALA A 1 95 ? 9.190 8.911 -4.166 1.00 92.56 95 ALA A N 1
ATOM 725 C CA . ALA A 1 95 ? 8.251 7.913 -4.667 1.00 92.56 95 ALA A CA 1
ATOM 726 C C . ALA A 1 95 ? 7.715 8.273 -6.056 1.00 92.56 95 ALA A C 1
ATOM 728 O O . ALA A 1 95 ? 7.725 7.433 -6.948 1.00 92.56 95 ALA A O 1
ATOM 729 N N . MET A 1 96 ? 7.292 9.523 -6.265 1.00 92.38 96 MET A N 1
ATOM 730 C CA . MET A 1 96 ? 6.682 9.948 -7.531 1.00 92.38 96 MET A CA 1
ATOM 731 C C . MET A 1 96 ? 7.673 9.960 -8.710 1.00 92.38 96 MET A C 1
ATOM 733 O O . MET A 1 96 ? 7.365 9.345 -9.734 1.00 92.38 96 MET A O 1
ATOM 737 N N . PRO A 1 97 ? 8.874 10.568 -8.605 1.00 93.44 97 PRO A N 1
ATOM 738 C CA . PRO A 1 97 ? 9.877 10.470 -9.666 1.00 93.44 97 PRO A CA 1
ATOM 739 C C . PRO A 1 97 ? 10.317 9.028 -9.951 1.00 93.44 97 PRO A C 1
ATOM 741 O O . PRO A 1 97 ? 10.531 8.669 -11.112 1.00 93.44 97 PRO A O 1
ATOM 744 N N . GLY A 1 98 ? 10.438 8.197 -8.908 1.00 95.06 98 GLY A N 1
ATOM 745 C CA . GLY A 1 98 ? 10.733 6.770 -9.048 1.00 95.06 98 GLY A CA 1
ATOM 746 C C . GLY A 1 98 ? 9.633 6.039 -9.815 1.00 95.06 98 GLY A C 1
ATOM 747 O O . GLY A 1 98 ? 9.909 5.408 -10.834 1.00 95.06 98 GLY A O 1
ATOM 748 N N . ALA A 1 99 ? 8.378 6.203 -9.388 1.00 93.94 99 ALA A N 1
ATOM 749 C CA . ALA A 1 99 ? 7.207 5.606 -10.024 1.00 93.94 99 ALA A CA 1
ATOM 750 C C . ALA A 1 99 ? 7.099 5.981 -11.505 1.00 93.94 99 ALA A C 1
ATOM 752 O O . ALA A 1 99 ? 6.832 5.115 -12.332 1.00 93.94 99 ALA A O 1
ATOM 753 N N . TRP A 1 100 ? 7.359 7.244 -11.856 1.00 94.06 100 TRP A N 1
ATOM 754 C CA . TRP A 1 100 ? 7.353 7.685 -13.252 1.00 94.06 100 TRP A CA 1
ATOM 755 C C . TRP A 1 100 ? 8.423 6.977 -14.090 1.00 94.06 100 TRP A C 1
ATOM 757 O O . TRP A 1 100 ? 8.143 6.479 -15.181 1.00 94.06 100 TRP A O 1
ATOM 767 N N . ARG A 1 101 ? 9.654 6.904 -13.571 1.00 95.75 101 ARG A N 1
ATOM 768 C CA . ARG A 1 101 ? 10.773 6.244 -14.253 1.00 95.75 101 ARG A CA 1
ATOM 769 C C . ARG A 1 101 ? 10.496 4.758 -14.466 1.00 95.75 101 ARG A C 1
ATOM 771 O O . ARG A 1 101 ? 10.582 4.286 -15.595 1.00 95.75 101 ARG A O 1
ATOM 778 N N . TRP A 1 102 ? 10.132 4.049 -13.400 1.00 96.75 102 TRP A N 1
ATOM 779 C CA . TRP A 1 102 ? 9.852 2.617 -13.460 1.00 96.75 102 TRP A CA 1
ATOM 780 C C . TRP A 1 102 ? 8.595 2.305 -14.258 1.00 96.75 102 TRP A C 1
ATOM 782 O O . TRP A 1 102 ? 8.566 1.298 -14.949 1.00 96.75 102 TRP A O 1
ATOM 792 N N . GLY A 1 103 ? 7.574 3.163 -14.218 1.00 94.88 103 GLY A N 1
ATOM 793 C CA . GLY A 1 103 ? 6.372 2.988 -15.029 1.00 94.88 103 GLY A CA 1
ATOM 794 C C . GLY A 1 103 ? 6.701 2.928 -16.520 1.00 94.88 103 GLY A C 1
ATOM 795 O O . GLY A 1 103 ? 6.268 2.008 -17.207 1.00 94.88 103 GLY A O 1
ATOM 796 N N . ARG A 1 104 ? 7.552 3.843 -16.999 1.00 95.12 104 ARG A N 1
ATOM 797 C CA . ARG A 1 104 ? 8.017 3.854 -18.396 1.00 95.12 104 ARG A CA 1
ATOM 798 C C . ARG A 1 104 ? 8.894 2.657 -18.764 1.00 95.12 104 ARG A C 1
ATOM 800 O O . ARG A 1 104 ? 8.913 2.271 -19.926 1.00 95.12 104 ARG A O 1
ATOM 807 N N . GLU A 1 105 ? 9.647 2.123 -17.808 1.00 95.06 105 GLU A N 1
ATOM 808 C CA . GLU A 1 105 ? 10.525 0.964 -18.002 1.00 95.06 105 GLU A CA 1
ATOM 809 C C . GLU A 1 105 ? 9.735 -0.350 -18.029 1.00 95.06 105 GLU A C 1
ATOM 811 O O . GLU A 1 105 ? 9.927 -1.171 -18.920 1.00 95.06 105 GLU A O 1
ATOM 816 N N . LEU A 1 106 ? 8.843 -0.536 -17.056 1.00 94.94 106 LEU A N 1
ATOM 817 C CA . LEU A 1 106 ? 8.117 -1.784 -16.822 1.00 94.94 106 LEU A CA 1
ATOM 818 C C . LEU A 1 106 ? 6.878 -1.920 -17.705 1.00 94.94 106 LEU A C 1
ATOM 820 O O . LEU A 1 106 ? 6.511 -3.032 -18.065 1.00 94.94 106 LEU A O 1
ATOM 824 N N . MET A 1 107 ? 6.230 -0.800 -18.030 1.00 94.44 107 MET A N 1
ATOM 825 C CA . MET A 1 107 ? 4.955 -0.764 -18.753 1.00 94.44 107 MET A CA 1
ATOM 826 C C . MET A 1 107 ? 5.006 0.268 -19.892 1.00 94.44 107 MET A C 1
ATOM 828 O O . MET A 1 107 ? 4.165 1.170 -19.946 1.00 94.44 107 MET A O 1
ATOM 832 N N . PRO A 1 108 ? 6.010 0.214 -20.790 1.00 93.56 108 PRO A N 1
ATOM 833 C CA . PRO A 1 108 ? 6.250 1.253 -21.794 1.00 93.56 108 PRO A CA 1
ATOM 834 C C . PRO A 1 108 ? 5.036 1.528 -22.688 1.00 93.56 108 PRO A C 1
ATOM 836 O O . PRO A 1 108 ? 4.862 2.652 -23.157 1.00 93.56 108 PRO A O 1
ATOM 839 N N . GLU A 1 109 ? 4.186 0.532 -22.924 1.00 92.50 109 GLU A N 1
ATOM 840 C CA . GLU A 1 109 ? 2.962 0.640 -23.715 1.00 92.50 109 GLU A CA 1
ATOM 841 C C . GLU A 1 109 ? 1.904 1.566 -23.103 1.00 92.50 109 GLU A C 1
ATOM 843 O O . GLU A 1 109 ? 1.119 2.141 -23.850 1.00 92.50 109 GLU A O 1
ATOM 848 N N . LEU A 1 110 ? 1.895 1.753 -21.778 1.00 89.69 110 LEU A N 1
ATOM 849 C CA . LEU A 1 110 ? 0.948 2.644 -21.093 1.00 89.69 110 LEU A CA 1
ATOM 850 C C . LEU A 1 110 ? 1.374 4.119 -21.125 1.00 89.69 110 LEU A C 1
ATOM 852 O O . LEU A 1 110 ? 0.584 4.993 -20.779 1.00 89.69 110 LEU A O 1
ATOM 856 N N . PHE A 1 111 ? 2.620 4.397 -21.519 1.00 87.25 111 PHE A N 1
ATOM 857 C CA . PHE A 1 111 ? 3.221 5.737 -21.513 1.00 87.25 111 PHE A CA 1
ATOM 858 C C . PHE A 1 111 ? 3.543 6.252 -22.923 1.00 87.25 111 PHE A C 1
ATOM 860 O O . PHE A 1 111 ? 4.190 7.291 -23.067 1.00 87.25 111 PHE A O 1
ATOM 867 N N . ARG A 1 112 ? 3.118 5.532 -23.967 1.00 80.88 112 ARG A N 1
ATOM 868 C CA . ARG A 1 112 ? 3.168 6.013 -25.352 1.00 80.88 112 ARG A CA 1
ATOM 869 C C . ARG A 1 112 ? 1.937 6.887 -25.596 1.00 80.88 112 ARG A C 1
ATOM 871 O O . ARG A 1 112 ? 0.820 6.381 -25.570 1.00 80.88 112 ARG A O 1
ATOM 878 N N . SER A 1 113 ? 2.170 8.187 -25.762 1.00 61.62 113 SER A N 1
ATOM 879 C CA . SER A 1 113 ? 1.194 9.180 -26.228 1.00 61.62 113 SER A CA 1
ATOM 880 C C . SER A 1 113 ? 0.972 9.073 -27.728 1.00 61.62 113 SER A C 1
ATOM 882 O O . SER A 1 113 ? 2.012 8.985 -28.424 1.00 61.62 113 SER A O 1
#

Organism: NCBI:txid1655635

Secondary structure (DSSP, 8-state):
----S-HHHHHHTSGGGHHHHHHHHTTT--HHHHHTTHHHH-GGGPPPSS-GGG-EEEEETT-SSS-HHHHHHHHHHTTS-EEEEES--SS-SSHHHHHHHHHHHH-GGGS--

Radius of gyration: 15.93 Å; Cα contacts (8 Å, |Δi|>4): 141; chains: 1; bounding box: 35×25×48 Å

pLDDT: mean 86.69, std 8.74, range [41.5, 96.75]

Foldseek 3Di:
DLDLQCVLCLQPVDPNNVVVQVVCVVVVNDSVNVVVCCCVPHNQNDEDPDQLLLDEQEEECAAPSRHPVSSCVSSVVNVNRHYYYDPDYPDDDTRVVVCVVVNCVSPVVVVDD

Nearest PDB structures (foldseek):
  5lcn-assembly1_A  TM=4.798E-01  e=3.983E-01  Pyrococcus furiosus DSM 3638
  5g5c-assembly1_A-2  TM=6.722E-01  e=1.775E+00  Pyrococcus furiosus
  2vav-assembly4_H  TM=3.739E-01  e=2.326E-01  Hapsidospora chrysogena
  5lcn-assembly2_B  TM=3.710E-01  e=2.064E-01  Pyrococcus furiosus DSM 3638
  2vav-assembly5_L  TM=3.752E-01  e=6.425E-01  Hapsidospora chrysogena

Mean predicted aligned error: 6.6 Å

InterPro domains:
  IPR029058 Alpha/Beta hydrolase fold [G3DSA:3.40.50.1820] (7-113)
  IPR029058 Alpha/Beta hydrolase fold [SSF53474] (19-101)

Sequence (113 aa):
MQPIPDVATAIWDSAGGWVLRRQMEERGLDRQRVEKLLPLVCPSHGKLLLPASRVLVVGGTHDSVAPVVKLKAFAEGWGGAHYREVGQGHIGYQAMPGAWRWGRELMPELFRS